Protein AF-A0A9P6XKR4-F1 (afdb_monomer_lite)

Radius of gyration: 21.53 Å; chains: 1; bounding box: 60×50×52 Å

Foldseek 3Di:
DQQPAQEEEEWAADLQQRDTDPDLVVSQVCCCPVVQKDFDQADPEDDDDDDSHYDYDHDPPPPRYQYWYADSRYRDIGNDSVVNVVCCCPPGQIWHQDDPPPDDDDDDDDDDDDDRDIDGDDPDDDDDDPPPCPPVNVVVVVVVVVVVVVVVVPPPDD

InterPro domains:
  IPR013087 Zinc finger C2H2-type [PF00096] (13-35)
  IPR013087 Zinc finger C2H2-type [PS00028] (14-35)
  IPR013087 Zinc finger C2H2-type [PS50157] (12-40)
  IPR013087 Zinc finger C2H2-type [SM00355] (12-35)
  IPR013087 Zinc finger C2H2-type [SM00355] (69-92)

Secondary structure (DSSP, 8-state):
----PEEEEEEEE-TTT--EESSHHHHHHHHHHHH-EE-SS----------SSEEE-S-TTSTT-EEEEEPSSSS-EES-HHHHHHHHHHHH--EEEPP------------------EEE--S-----------HHHHHHHHHHHHHHHHHTTSSS--

pLDDT: mean 75.06, std 19.29, range [36.69, 96.12]

Organism: Rhizopus oryzae (NCBI:txid64495)

Structure (mmCIF, N/CA/C/O backbone):
data_AF-A0A9P6XKR4-F1
#
_entry.id   AF-A0A9P6XKR4-F1
#
loop_
_atom_site.group_PDB
_atom_site.id
_atom_site.type_symbol
_atom_site.label_atom_id
_atom_site.label_alt_id
_atom_site.label_comp_id
_atom_site.label_asym_id
_atom_site.label_entity_id
_atom_site.label_seq_id
_atom_site.pdbx_PDB_ins_code
_atom_site.Cartn_x
_atom_site.Cartn_y
_atom_site.Cartn_z
_atom_site.occupancy
_atom_site.B_iso_or_equiv
_atom_site.auth_seq_id
_atom_site.auth_comp_id
_atom_site.auth_asym_id
_atom_site.auth_atom_id
_atom_site.pdbx_PDB_model_num
ATOM 1 N N . MET A 1 1 ? 26.503 6.558 -16.789 1.00 45.06 1 MET A N 1
ATOM 2 C CA . MET A 1 1 ? 26.215 5.598 -15.703 1.00 45.06 1 MET A CA 1
ATOM 3 C C . MET A 1 1 ? 24.774 5.154 -15.849 1.00 45.06 1 MET A C 1
ATOM 5 O O . MET A 1 1 ? 23.885 5.977 -15.669 1.00 45.06 1 MET A O 1
ATOM 9 N N . LEU A 1 2 ? 24.541 3.915 -16.280 1.00 54.34 2 LEU A N 1
ATOM 10 C CA . LEU A 1 2 ? 23.192 3.352 -16.327 1.00 54.34 2 LEU A CA 1
ATOM 11 C C . LEU A 1 2 ? 22.759 3.158 -14.874 1.00 54.34 2 LEU A C 1
ATOM 13 O O . LEU A 1 2 ? 23.364 2.377 -14.146 1.00 54.34 2 LEU A O 1
ATOM 17 N N . SER A 1 3 ? 21.797 3.955 -14.416 1.00 63.50 3 SER A N 1
ATOM 18 C CA . SER A 1 3 ? 21.197 3.720 -13.107 1.00 63.50 3 SER A CA 1
ATOM 19 C C . SER A 1 3 ? 20.442 2.397 -13.191 1.00 63.50 3 SER A C 1
ATOM 21 O O . SER A 1 3 ? 19.576 2.239 -14.048 1.00 63.50 3 SER A O 1
ATOM 23 N N . GLU A 1 4 ? 20.802 1.429 -12.348 1.00 83.12 4 GLU A N 1
ATOM 24 C CA . GLU A 1 4 ? 20.073 0.165 -12.220 1.00 83.12 4 GLU A CA 1
ATOM 25 C C . GLU A 1 4 ? 18.703 0.450 -11.595 1.00 83.12 4 GLU A C 1
ATOM 27 O O . GLU A 1 4 ? 18.493 0.360 -10.380 1.00 83.12 4 GLU A O 1
ATOM 32 N N . GLN A 1 5 ? 17.767 0.895 -12.430 1.00 90.56 5 GLN A N 1
ATOM 33 C CA . GLN A 1 5 ? 16.388 1.106 -12.031 1.00 90.56 5 GLN A CA 1
ATOM 34 C C . GLN A 1 5 ? 15.783 -0.234 -11.613 1.00 90.56 5 GLN A C 1
ATOM 36 O O . GLN A 1 5 ? 15.882 -1.236 -12.320 1.00 90.56 5 GLN A O 1
ATOM 41 N N . LYS A 1 6 ? 15.118 -0.249 -10.459 1.00 93.50 6 LYS A N 1
ATOM 42 C CA . LYS A 1 6 ? 14.439 -1.442 -9.955 1.00 93.50 6 LYS A CA 1
ATOM 43 C C . LYS A 1 6 ? 13.030 -1.497 -10.526 1.00 93.50 6 LYS A C 1
ATOM 45 O O . LYS A 1 6 ? 12.253 -0.560 -10.339 1.00 93.50 6 LYS A O 1
ATOM 50 N N . ILE A 1 7 ? 12.686 -2.601 -11.176 1.00 94.94 7 ILE A N 1
ATOM 51 C CA . ILE A 1 7 ? 11.322 -2.850 -11.639 1.00 94.94 7 ILE A CA 1
ATOM 52 C C . ILE A 1 7 ? 10.492 -3.327 -10.451 1.00 94.94 7 ILE A C 1
ATOM 54 O O . ILE A 1 7 ? 10.852 -4.291 -9.768 1.00 94.94 7 ILE A O 1
ATOM 58 N N . ILE A 1 8 ? 9.397 -2.627 -10.168 1.00 95.75 8 ILE A N 1
ATOM 59 C CA . ILE A 1 8 ? 8.558 -2.896 -9.008 1.00 95.75 8 ILE A CA 1
ATOM 60 C C . ILE A 1 8 ? 7.077 -2.915 -9.359 1.00 95.75 8 ILE A C 1
ATOM 62 O O . ILE A 1 8 ? 6.595 -2.129 -10.172 1.00 95.75 8 ILE A O 1
ATOM 66 N N . ARG A 1 9 ? 6.347 -3.781 -8.660 1.00 94.88 9 ARG A N 1
ATOM 67 C CA . ARG A 1 9 ? 4.886 -3.810 -8.642 1.00 94.88 9 ARG A CA 1
ATOM 68 C C . ARG A 1 9 ? 4.399 -3.380 -7.273 1.00 94.88 9 ARG A C 1
ATOM 70 O O . ARG A 1 9 ? 4.923 -3.818 -6.249 1.00 94.88 9 ARG A O 1
ATOM 77 N N . LEU A 1 10 ? 3.391 -2.521 -7.255 1.00 94.12 10 LEU A N 1
ATOM 78 C CA . LEU A 1 10 ? 2.799 -2.033 -6.019 1.00 94.12 10 LEU A CA 1
ATOM 79 C C . LEU A 1 10 ? 1.601 -2.890 -5.629 1.00 94.12 10 LEU A C 1
ATOM 81 O O . LEU A 1 10 ? 0.665 -3.049 -6.406 1.00 94.12 10 LEU A O 1
ATOM 85 N N . CYS A 1 11 ? 1.616 -3.377 -4.396 1.00 94.06 11 CYS A N 1
ATOM 86 C CA . CYS A 1 11 ? 0.484 -4.028 -3.761 1.00 94.06 11 CYS A CA 1
ATOM 87 C C . CYS A 1 11 ? -0.134 -3.098 -2.715 1.00 94.06 11 CYS A C 1
ATOM 89 O O . CYS A 1 11 ? 0.569 -2.474 -1.911 1.00 94.06 11 CYS A O 1
ATOM 91 N N . ASN A 1 12 ? -1.466 -3.032 -2.705 1.00 94.19 12 ASN A N 1
ATOM 92 C CA . ASN A 1 12 ? -2.222 -2.286 -1.703 1.00 94.19 12 ASN A CA 1
ATOM 93 C C . ASN A 1 12 ? -2.598 -3.250 -0.574 1.00 94.19 12 ASN A C 1
ATOM 95 O O . ASN A 1 12 ? -3.682 -3.829 -0.573 1.00 94.19 12 ASN A O 1
ATOM 99 N N . THR A 1 13 ? -1.681 -3.438 0.369 1.00 94.69 13 THR A N 1
ATOM 100 C CA . THR A 1 13 ? -1.843 -4.363 1.498 1.00 94.69 13 THR A CA 1
ATOM 101 C C . THR A 1 13 ? -2.181 -3.600 2.776 1.00 94.69 13 THR A C 1
ATOM 103 O O . THR A 1 13 ? -1.571 -2.569 3.066 1.00 94.69 13 THR A O 1
ATOM 106 N N . CYS A 1 14 ? -3.140 -4.104 3.551 1.00 93.25 14 CYS A N 1
ATOM 107 C CA . CYS A 1 14 ? -3.385 -3.621 4.906 1.00 93.25 14 CYS A CA 1
ATOM 108 C C . CYS A 1 14 ? -2.276 -4.101 5.846 1.00 93.25 14 CYS A C 1
ATOM 110 O O . CYS A 1 14 ? -1.999 -5.292 5.889 1.00 93.25 14 CYS A O 1
ATOM 112 N N . HIS A 1 15 ? -1.649 -3.210 6.614 1.00 91.31 15 HIS A N 1
ATOM 113 C CA . HIS A 1 15 ? -0.609 -3.623 7.565 1.00 91.31 15 HIS A CA 1
ATOM 114 C C . HIS A 1 15 ? -1.178 -4.259 8.841 1.00 91.31 15 HIS A C 1
ATOM 116 O O . HIS A 1 15 ? -0.459 -4.977 9.515 1.00 91.31 15 HIS A O 1
ATOM 122 N N . LEU A 1 16 ? -2.464 -4.046 9.141 1.00 89.94 16 LEU A N 1
ATOM 123 C CA . LEU A 1 16 ? -3.112 -4.573 10.347 1.00 89.94 16 LEU A CA 1
ATOM 124 C C . LEU A 1 16 ? -3.634 -6.003 10.150 1.00 89.94 16 LEU A C 1
ATOM 126 O O . LEU A 1 16 ? -3.481 -6.842 11.028 1.00 89.94 16 LEU A O 1
ATOM 130 N N . CYS A 1 17 ? -4.241 -6.291 8.993 1.00 92.06 17 CYS A N 1
ATOM 131 C CA . CYS A 1 17 ? -4.850 -7.601 8.712 1.00 92.06 17 CYS A CA 1
ATOM 132 C C . CYS A 1 17 ? -4.309 -8.300 7.457 1.00 92.06 17 CYS A C 1
ATOM 134 O O . CYS A 1 17 ? -4.817 -9.344 7.058 1.00 92.06 17 CYS A O 1
ATOM 136 N N . HIS A 1 18 ? -3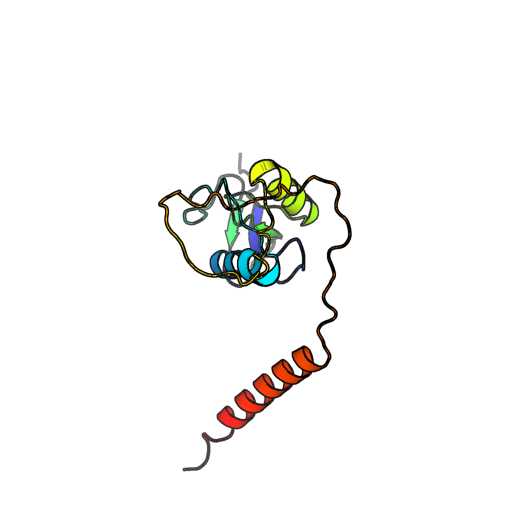.320 -7.708 6.784 1.00 92.81 18 HIS A N 1
ATOM 137 C CA . HIS A 1 18 ? -2.619 -8.272 5.622 1.00 92.81 18 HIS A CA 1
ATOM 138 C C . HIS A 1 18 ? -3.494 -8.535 4.378 1.00 92.81 18 HIS A C 1
ATOM 140 O O . HIS A 1 18 ? -2.982 -9.008 3.359 1.00 92.81 18 HIS A O 1
ATOM 146 N N . LYS A 1 19 ? -4.783 -8.153 4.389 1.00 92.88 19 LYS A N 1
ATOM 147 C CA . LYS A 1 19 ? -5.658 -8.238 3.208 1.00 92.88 19 LYS A CA 1
ATOM 148 C C . LYS A 1 19 ? -5.145 -7.327 2.084 1.00 92.88 19 LYS A C 1
ATOM 150 O O . LYS A 1 19 ? -4.709 -6.196 2.320 1.00 92.88 19 LYS A O 1
ATOM 155 N N . GLN A 1 20 ? -5.186 -7.838 0.852 1.00 93.50 20 GLN A N 1
ATOM 156 C CA . GLN A 1 20 ? -4.766 -7.126 -0.356 1.00 93.50 20 GLN A CA 1
ATOM 157 C C . GLN A 1 20 ? -5.970 -6.560 -1.106 1.00 93.50 20 GLN A C 1
ATOM 159 O O . GLN A 1 20 ? -7.026 -7.183 -1.166 1.00 93.50 20 GLN A O 1
ATOM 164 N N . TYR A 1 21 ? -5.786 -5.394 -1.717 1.00 93.75 21 TYR A N 1
ATOM 165 C CA . TYR A 1 21 ? -6.833 -4.687 -2.442 1.00 93.75 21 TYR A CA 1
ATOM 166 C C . TYR A 1 21 ? -6.369 -4.275 -3.837 1.00 93.75 21 TYR A C 1
ATOM 168 O O . TYR A 1 21 ? -5.208 -3.920 -4.059 1.00 93.75 21 TYR A O 1
ATOM 176 N N . SER A 1 22 ? -7.310 -4.250 -4.778 1.00 89.75 22 SER A N 1
ATOM 177 C CA . SER A 1 22 ? -7.058 -3.850 -6.167 1.00 89.75 22 SER A CA 1
ATOM 178 C C . SER A 1 22 ? -6.681 -2.375 -6.313 1.00 89.75 22 SER A C 1
ATOM 180 O O . SER A 1 22 ? -5.960 -2.013 -7.236 1.00 89.75 22 SER A O 1
ATOM 182 N N . SER A 1 23 ? -7.114 -1.514 -5.387 1.00 88.56 23 SER A N 1
ATOM 183 C CA . SER A 1 23 ? -6.828 -0.080 -5.430 1.00 88.56 23 SER A CA 1
ATOM 184 C C . SER A 1 23 ? -6.515 0.505 -4.051 1.00 88.56 23 SER A C 1
ATOM 186 O O . SER A 1 23 ? -6.976 0.010 -3.017 1.00 88.56 23 SER A O 1
ATOM 188 N N . LEU A 1 24 ? -5.779 1.621 -4.040 1.00 87.44 24 LEU A N 1
ATOM 189 C CA . LEU A 1 24 ? -5.546 2.415 -2.829 1.00 87.44 24 LEU A CA 1
ATOM 190 C C . LEU A 1 24 ? -6.851 2.959 -2.235 1.00 87.44 24 LEU A C 1
ATOM 192 O O . LEU A 1 24 ? -6.946 3.115 -1.019 1.00 87.44 24 LEU A O 1
ATOM 196 N N . TYR A 1 25 ? -7.853 3.237 -3.074 1.00 88.06 25 TYR A N 1
ATOM 197 C CA . TYR A 1 25 ? -9.171 3.681 -2.626 1.00 88.06 25 TYR A CA 1
ATOM 198 C C . TYR A 1 25 ? -9.886 2.584 -1.824 1.00 88.06 25 TYR A C 1
ATOM 200 O O . TYR A 1 25 ? -10.353 2.839 -0.715 1.00 88.06 25 TYR A O 1
ATOM 208 N N . SER A 1 26 ? -9.899 1.349 -2.331 1.00 92.06 26 SER A N 1
ATOM 209 C CA . SER A 1 26 ? -10.499 0.199 -1.643 1.00 92.06 26 SER A CA 1
ATOM 210 C C . SER A 1 26 ? -9.790 -0.106 -0.322 1.00 92.06 26 SER A C 1
ATOM 212 O O . SER A 1 26 ? -10.452 -0.290 0.696 1.00 92.06 26 SER A O 1
ATOM 214 N N . LEU A 1 27 ? -8.451 -0.081 -0.314 1.00 91.94 27 LEU A N 1
ATOM 215 C CA . LEU A 1 27 ? -7.664 -0.278 0.906 1.00 91.94 27 LEU A CA 1
ATOM 216 C C . LEU A 1 27 ? -7.950 0.810 1.950 1.00 91.94 27 LEU A C 1
ATOM 218 O O . LEU A 1 27 ? -8.064 0.542 3.140 1.00 91.94 27 LEU A O 1
ATOM 222 N N . ARG A 1 28 ? -8.081 2.058 1.509 1.00 88.81 28 ARG A N 1
ATOM 223 C CA . ARG A 1 28 ? -8.415 3.187 2.377 1.00 88.81 28 ARG A CA 1
ATOM 224 C C . ARG A 1 28 ? -9.792 3.039 3.009 1.00 88.81 28 ARG A C 1
ATOM 226 O O . ARG A 1 28 ? -9.915 3.247 4.210 1.00 88.81 28 ARG A O 1
ATOM 233 N N . ARG A 1 29 ? -10.801 2.682 2.212 1.00 90.62 29 ARG A N 1
ATOM 234 C CA . ARG A 1 29 ? -12.146 2.419 2.731 1.00 90.62 29 ARG A CA 1
ATOM 235 C C . ARG A 1 29 ? -12.109 1.285 3.751 1.00 90.62 29 ARG A C 1
ATOM 237 O O . ARG A 1 29 ? -12.766 1.379 4.772 1.00 90.62 29 ARG A O 1
ATOM 244 N N . HIS A 1 30 ? -11.294 0.262 3.504 1.00 93.44 30 HIS A N 1
ATOM 245 C CA . HIS A 1 30 ? -11.078 -0.821 4.455 1.00 93.44 30 HIS A CA 1
ATOM 246 C C . HIS A 1 30 ? -10.471 -0.349 5.787 1.00 93.44 30 HIS A C 1
ATOM 248 O O . HIS A 1 30 ? -10.975 -0.751 6.830 1.00 93.44 30 HIS A O 1
ATOM 254 N N . TYR A 1 31 ? -9.453 0.524 5.782 1.00 90.00 31 TYR A N 1
ATOM 255 C CA . TYR A 1 31 ? -8.933 1.103 7.033 1.00 90.00 31 TYR A CA 1
ATOM 256 C C . TYR A 1 31 ? -10.030 1.818 7.827 1.00 90.00 31 TYR A C 1
ATOM 258 O O . TYR A 1 31 ? -10.120 1.627 9.034 1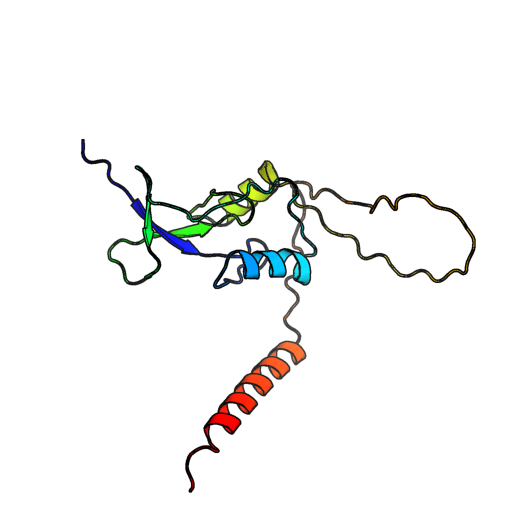.00 90.00 31 TYR A O 1
ATOM 266 N N . GLN A 1 32 ? -10.886 2.579 7.145 1.00 89.44 32 GLN A N 1
ATOM 267 C CA . GLN A 1 32 ? -11.989 3.291 7.787 1.00 89.44 32 GLN A CA 1
ATOM 268 C C . GLN A 1 32 ? -13.070 2.343 8.311 1.00 89.44 32 GLN A C 1
ATOM 270 O O . GLN A 1 32 ? -13.489 2.492 9.444 1.00 89.44 32 GLN A O 1
ATOM 275 N N . SER A 1 33 ? -13.522 1.371 7.514 1.00 90.62 33 SER A N 1
ATOM 276 C CA . SER A 1 33 ? -14.701 0.565 7.857 1.00 90.62 33 SER A CA 1
ATOM 277 C C . SER A 1 33 ? -14.409 -0.656 8.728 1.00 90.62 33 SER A C 1
ATOM 279 O O . SER A 1 33 ? -15.322 -1.185 9.343 1.00 90.62 33 SER A O 1
ATOM 281 N N . ILE A 1 34 ? -13.181 -1.185 8.687 1.00 92.44 34 ILE A N 1
ATOM 282 C CA . ILE A 1 34 ? -12.808 -2.414 9.409 1.00 92.44 34 ILE A CA 1
ATOM 283 C C . ILE A 1 34 ? -11.917 -2.109 10.607 1.00 92.44 34 ILE A C 1
ATOM 285 O O . ILE A 1 34 ? -11.980 -2.814 11.608 1.00 92.44 34 ILE A O 1
ATOM 289 N N . HIS A 1 35 ? -11.075 -1.082 10.497 1.00 88.12 35 HIS A N 1
ATOM 290 C CA . HIS A 1 35 ? -10.128 -0.724 11.547 1.00 88.12 35 HIS A CA 1
ATOM 291 C C . HIS A 1 35 ? -10.465 0.603 12.226 1.00 88.12 35 HIS A C 1
ATOM 293 O O . HIS A 1 35 ? -9.747 0.985 13.138 1.00 88.12 35 HIS A O 1
ATOM 299 N N . ASN A 1 36 ? -11.514 1.316 11.792 1.00 87.50 36 ASN A N 1
ATOM 300 C CA . ASN A 1 36 ? -11.859 2.646 12.300 1.00 87.50 36 ASN A CA 1
ATOM 301 C C . ASN A 1 36 ? -10.664 3.623 12.279 1.00 87.50 36 ASN A C 1
ATOM 303 O O . ASN A 1 36 ? -10.574 4.526 13.105 1.00 87.50 36 ASN A O 1
ATOM 307 N N . VAL A 1 37 ? -9.744 3.454 11.316 1.00 85.44 37 VAL A N 1
ATOM 308 C CA . VAL A 1 37 ? -8.523 4.260 11.180 1.00 85.44 37 VAL A CA 1
ATOM 309 C C . VAL A 1 37 ? -8.663 5.294 10.070 1.00 85.44 37 VAL A C 1
ATOM 311 O O . VAL A 1 37 ? -8.933 4.974 8.905 1.00 85.44 37 VAL A O 1
ATOM 314 N N . GLU A 1 38 ? -8.336 6.540 10.406 1.00 83.94 38 GLU A N 1
ATOM 315 C CA . GLU A 1 38 ? -8.158 7.628 9.447 1.00 83.94 38 GLU A CA 1
ATOM 316 C C . GLU A 1 38 ? -6.728 8.182 9.446 1.00 83.94 38 GLU A C 1
ATOM 318 O O . GLU A 1 38 ? -5.988 8.077 10.418 1.00 83.94 38 GLU A O 1
ATOM 323 N N . PHE A 1 39 ? -6.326 8.786 8.321 1.00 80.88 39 PHE A N 1
ATOM 324 C CA . PHE A 1 39 ? -4.984 9.354 8.137 1.00 80.88 39 PHE A CA 1
ATOM 325 C C . PHE A 1 39 ? -5.106 10.871 7.952 1.00 80.88 39 PHE A C 1
ATOM 327 O O . PHE A 1 39 ? -5.684 11.297 6.948 1.00 80.88 39 PHE A O 1
ATOM 334 N N . LYS A 1 40 ? -4.551 11.678 8.870 1.00 71.56 40 LYS A N 1
ATOM 335 C CA . LYS A 1 40 ? -4.663 13.155 8.834 1.00 71.56 40 LYS A CA 1
ATOM 336 C C . LYS A 1 40 ? -3.806 13.786 7.734 1.00 71.56 40 LYS A C 1
ATOM 338 O O . LYS A 1 40 ? -4.280 14.600 6.949 1.00 71.56 40 LYS A O 1
ATOM 343 N N . ASN A 1 41 ? -2.545 13.365 7.630 1.00 68.81 41 ASN A N 1
ATOM 344 C CA . ASN A 1 41 ? -1.541 14.009 6.774 1.00 68.81 41 ASN A CA 1
ATOM 345 C C . ASN A 1 41 ? -1.472 13.380 5.378 1.00 68.81 41 ASN A C 1
ATOM 347 O O . ASN A 1 41 ? -0.423 12.886 4.949 1.00 68.81 41 ASN A O 1
ATOM 351 N N . ARG A 1 42 ? -2.601 13.343 4.662 1.00 70.94 42 ARG A N 1
ATOM 352 C CA . ARG A 1 42 ? -2.609 12.822 3.290 1.00 70.94 42 ARG A CA 1
ATOM 353 C C . ARG A 1 42 ? -2.050 13.850 2.326 1.00 70.94 42 ARG A C 1
ATOM 355 O O . ARG A 1 42 ? -2.626 14.914 2.123 1.00 70.94 42 ARG A O 1
ATOM 362 N N . LYS A 1 43 ? -0.970 13.478 1.647 1.00 77.25 43 LYS A N 1
ATOM 363 C CA . LYS A 1 43 ? -0.560 14.179 0.431 1.00 77.25 43 LYS A CA 1
ATOM 364 C C . LYS A 1 43 ? -1.463 13.676 -0.690 1.00 77.25 43 LYS A C 1
ATOM 366 O O . LYS A 1 43 ? -1.712 12.474 -0.769 1.00 77.25 43 LYS A O 1
ATOM 371 N N . GLN A 1 44 ? -1.984 14.563 -1.538 1.00 67.81 44 GLN A N 1
ATOM 372 C CA . GLN A 1 44 ? -2.658 14.112 -2.755 1.00 67.81 44 GLN A CA 1
ATOM 373 C C . GLN A 1 44 ? -1.632 13.348 -3.594 1.00 67.81 44 GLN A C 1
ATOM 375 O O . GLN A 1 44 ? -0.692 13.926 -4.135 1.00 67.81 44 GLN A O 1
ATOM 380 N N . ILE A 1 45 ? -1.766 12.023 -3.627 1.00 71.00 45 ILE A N 1
ATOM 381 C CA . ILE A 1 45 ? -0.914 11.170 -4.445 1.00 71.00 45 ILE A CA 1
ATOM 382 C C . ILE A 1 45 ? -1.554 11.159 -5.827 1.00 71.00 45 ILE A C 1
ATOM 384 O O . ILE A 1 45 ? -2.608 10.552 -6.018 1.00 71.00 45 ILE A O 1
ATOM 388 N N . GLY A 1 46 ? -0.931 11.852 -6.777 1.00 71.88 46 GLY A N 1
ATOM 389 C CA . GLY A 1 46 ? -1.236 11.664 -8.191 1.00 71.88 46 GLY A CA 1
ATOM 390 C C . GLY A 1 46 ? -0.829 10.265 -8.669 1.00 71.88 46 GLY A C 1
ATOM 391 O O . GLY A 1 46 ? -0.360 9.423 -7.900 1.00 71.88 46 GLY A O 1
ATOM 392 N N . ARG A 1 47 ? -0.963 10.003 -9.969 1.00 77.19 47 ARG A N 1
ATOM 393 C CA . ARG A 1 47 ? -0.445 8.762 -10.559 1.00 77.19 47 ARG A CA 1
ATOM 394 C C . ARG A 1 47 ? 1.058 8.645 -10.272 1.00 77.19 47 ARG A C 1
ATOM 396 O O . ARG A 1 47 ? 1.812 9.579 -10.538 1.00 77.19 47 ARG A O 1
ATOM 403 N N . ARG A 1 48 ? 1.499 7.502 -9.736 1.00 84.19 48 ARG A N 1
ATOM 404 C CA . ARG A 1 48 ? 2.931 7.222 -9.554 1.00 84.19 48 ARG A CA 1
ATOM 405 C C . ARG A 1 48 ? 3.563 7.033 -10.934 1.00 84.19 48 ARG A C 1
ATOM 407 O O . ARG A 1 48 ? 3.097 6.203 -11.711 1.00 84.19 48 ARG A O 1
ATOM 414 N N . THR A 1 49 ? 4.579 7.831 -11.241 1.00 88.69 49 THR A N 1
ATOM 415 C CA . THR A 1 49 ? 5.330 7.788 -12.502 1.00 88.69 49 THR A CA 1
ATOM 416 C C . THR A 1 49 ? 6.709 7.179 -12.284 1.00 88.69 49 THR A C 1
ATOM 418 O O . THR A 1 49 ? 7.230 7.181 -11.167 1.00 88.69 49 THR A O 1
ATOM 421 N N . ASN A 1 50 ? 7.305 6.644 -13.352 1.00 91.94 50 ASN A N 1
ATOM 422 C CA . ASN A 1 50 ? 8.657 6.092 -13.305 1.00 91.94 50 ASN A CA 1
ATOM 423 C C . ASN A 1 50 ? 9.663 7.150 -12.844 1.00 91.94 50 ASN A C 1
ATOM 425 O O . ASN A 1 50 ? 9.570 8.326 -13.188 1.00 91.94 50 ASN A O 1
ATOM 429 N N . THR A 1 51 ? 10.634 6.709 -12.053 1.00 90.75 51 THR A N 1
ATOM 430 C CA . THR A 1 51 ? 11.680 7.555 -11.474 1.00 90.75 51 THR A CA 1
ATOM 431 C C . THR A 1 51 ? 13.052 7.000 -11.834 1.00 90.75 51 THR A C 1
ATOM 433 O O . THR A 1 51 ? 13.182 5.856 -12.266 1.00 90.75 51 THR A O 1
ATOM 436 N N . ASN A 1 52 ? 14.112 7.750 -11.537 1.00 90.88 52 ASN A N 1
ATOM 437 C CA . ASN A 1 52 ? 15.494 7.279 -11.706 1.00 90.88 52 ASN A CA 1
ATOM 438 C C . ASN A 1 52 ? 15.845 6.061 -10.827 1.00 90.88 52 ASN A C 1
ATOM 440 O O . ASN A 1 52 ? 16.910 5.478 -10.990 1.00 90.88 52 ASN A O 1
ATOM 444 N N . ARG A 1 53 ? 14.985 5.684 -9.869 1.00 91.75 53 ARG A N 1
ATOM 445 C CA . ARG A 1 53 ? 15.190 4.528 -8.979 1.00 91.75 53 ARG A CA 1
ATOM 446 C C . ARG A 1 53 ? 14.244 3.368 -9.264 1.00 91.75 53 ARG A C 1
ATOM 448 O O . ARG A 1 53 ? 14.608 2.226 -8.997 1.00 91.75 53 ARG A O 1
ATOM 45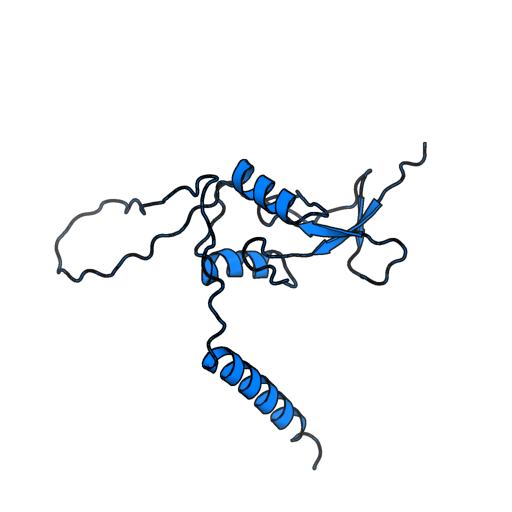5 N N . TYR A 1 54 ? 13.044 3.659 -9.760 1.00 93.94 54 TYR A N 1
ATOM 456 C CA . TYR A 1 54 ? 11.959 2.689 -9.853 1.00 93.94 54 TYR A CA 1
ATOM 457 C C . TYR A 1 54 ? 11.203 2.795 -11.171 1.00 93.94 54 TYR A C 1
ATOM 459 O O . TYR A 1 54 ? 10.785 3.890 -11.559 1.00 93.94 54 TYR A O 1
ATOM 467 N N . ILE A 1 55 ? 10.973 1.640 -11.789 1.00 93.94 55 ILE A N 1
ATOM 468 C CA . ILE A 1 55 ? 10.029 1.446 -12.890 1.00 93.94 55 ILE A CA 1
ATOM 469 C C . ILE A 1 55 ? 8.810 0.736 -12.309 1.00 93.94 55 ILE A C 1
ATOM 471 O O . ILE A 1 55 ? 8.949 -0.335 -11.721 1.00 93.94 55 ILE A O 1
ATOM 475 N N . TYR A 1 56 ? 7.630 1.332 -12.446 1.00 93.88 56 TYR A N 1
ATOM 476 C CA . TYR A 1 56 ? 6.384 0.768 -11.941 1.00 93.88 56 TYR A CA 1
ATOM 477 C C . TYR A 1 56 ? 5.701 -0.054 -13.031 1.00 93.88 56 TYR A C 1
ATOM 479 O O . TYR A 1 56 ? 5.440 0.456 -14.119 1.00 93.88 56 TYR A O 1
ATOM 487 N N . VAL A 1 57 ? 5.388 -1.309 -12.719 1.00 94.25 57 VAL A N 1
ATOM 488 C CA . VAL A 1 57 ? 4.652 -2.224 -13.600 1.00 94.25 57 VAL A CA 1
ATOM 489 C C . VAL A 1 57 ? 3.430 -2.790 -12.882 1.00 94.25 57 VAL A C 1
ATOM 491 O O . VAL A 1 57 ? 3.418 -2.930 -11.656 1.00 94.25 57 VAL A O 1
ATOM 494 N N . GLU A 1 58 ? 2.388 -3.104 -13.648 1.00 90.44 58 GLU A N 1
ATOM 495 C CA . GLU A 1 58 ? 1.154 -3.705 -13.124 1.00 90.44 58 GLU A CA 1
ATOM 496 C C . GLU A 1 58 ? 1.184 -5.237 -13.199 1.00 90.44 58 GLU A C 1
ATOM 498 O O . GLU A 1 58 ? 0.687 -5.905 -12.286 1.00 90.44 58 GLU A O 1
ATOM 503 N N . ASP A 1 59 ? 1.816 -5.780 -14.244 1.00 89.19 59 ASP A N 1
ATOM 504 C CA . ASP A 1 59 ? 1.909 -7.215 -14.509 1.00 89.19 59 ASP A CA 1
ATOM 505 C C . ASP A 1 59 ? 2.885 -7.906 -13.533 1.00 89.19 59 ASP A C 1
ATOM 507 O O . ASP A 1 59 ? 4.080 -7.585 -13.521 1.00 89.19 59 ASP A O 1
ATOM 511 N N . PRO A 1 60 ? 2.415 -8.854 -12.699 1.00 86.56 60 PRO A N 1
ATOM 512 C CA . PRO A 1 60 ? 3.283 -9.647 -11.828 1.00 86.56 60 PRO A CA 1
ATOM 513 C C . PRO A 1 60 ? 4.208 -10.609 -12.584 1.00 86.56 60 PRO A C 1
ATOM 515 O O . PRO A 1 60 ? 5.170 -11.090 -11.995 1.00 86.56 60 PRO A O 1
ATOM 518 N N . SER A 1 61 ? 3.928 -10.896 -13.854 1.00 90.56 61 SER A N 1
ATOM 519 C CA . SER A 1 61 ? 4.707 -11.814 -14.694 1.00 90.56 61 SER A CA 1
ATOM 520 C C . SER A 1 61 ? 5.943 -11.145 -15.298 1.00 90.56 61 SER A C 1
ATOM 522 O O . SER A 1 61 ? 6.754 -11.808 -15.944 1.00 90.56 61 SER A O 1
ATOM 524 N N . PHE A 1 62 ? 6.101 -9.832 -15.101 1.00 91.19 62 PHE A N 1
ATOM 525 C CA . PHE A 1 62 ? 7.212 -9.081 -15.663 1.00 91.19 62 PHE A CA 1
ATOM 526 C C . PHE A 1 62 ? 8.559 -9.590 -15.101 1.00 91.19 62 PHE A C 1
ATOM 528 O O . PHE A 1 62 ? 8.733 -9.636 -13.879 1.00 91.19 62 PHE A O 1
ATOM 535 N N . PRO A 1 63 ? 9.545 -9.939 -15.949 1.00 90.81 63 PRO A N 1
ATOM 536 C CA . PRO A 1 63 ? 10.818 -10.491 -15.489 1.00 90.81 63 PRO A CA 1
ATOM 537 C C . PRO A 1 63 ? 11.547 -9.574 -14.498 1.00 90.81 63 PRO A C 1
ATOM 539 O O . PRO A 1 63 ? 11.772 -8.394 -14.763 1.00 90.81 63 PRO A O 1
ATOM 542 N N . GLY A 1 64 ? 11.936 -10.124 -13.345 1.00 89.62 64 GLY A N 1
ATOM 543 C CA . GLY A 1 64 ? 12.676 -9.383 -12.318 1.00 89.62 64 GLY A CA 1
ATOM 544 C C . GLY A 1 64 ? 11.843 -8.367 -11.526 1.00 89.62 64 GLY A C 1
ATOM 545 O O . GLY A 1 64 ? 12.418 -7.540 -10.814 1.00 89.62 64 GLY A O 1
ATOM 546 N N . VAL A 1 65 ? 10.508 -8.413 -11.620 1.00 94.94 65 VAL A N 1
ATOM 547 C CA . VAL A 1 65 ? 9.634 -7.541 -10.830 1.00 94.94 65 VAL A CA 1
ATOM 548 C C . VAL A 1 65 ? 9.722 -7.857 -9.338 1.00 94.94 65 VAL A C 1
ATOM 550 O O . VAL A 1 65 ? 9.592 -8.997 -8.899 1.00 94.94 65 VAL A O 1
ATOM 553 N N . SER A 1 66 ? 9.901 -6.816 -8.529 1.00 94.44 66 SER A N 1
ATOM 554 C CA . SER A 1 66 ? 9.827 -6.920 -7.074 1.00 94.44 66 SER A CA 1
ATOM 555 C C . SER A 1 66 ? 8.523 -6.332 -6.548 1.00 94.44 66 SER A C 1
ATOM 557 O O . SER A 1 66 ? 8.178 -5.189 -6.840 1.00 94.44 66 SER A O 1
ATOM 559 N N . VAL A 1 67 ? 7.835 -7.070 -5.680 1.00 93.88 67 VAL A N 1
ATOM 560 C CA . VAL A 1 67 ? 6.611 -6.585 -5.032 1.00 93.88 67 VAL A CA 1
ATOM 561 C C . VAL A 1 67 ? 6.939 -5.650 -3.870 1.00 93.88 67 VAL A C 1
ATOM 563 O O . VAL A 1 67 ? 7.789 -5.948 -3.032 1.00 93.88 67 VAL A O 1
ATOM 566 N N . HIS A 1 68 ? 6.274 -4.500 -3.839 1.00 96.00 68 HIS A N 1
ATOM 567 C CA . HIS A 1 68 ? 6.379 -3.485 -2.798 1.00 96.00 68 HIS A CA 1
ATOM 568 C C . HIS A 1 68 ? 4.979 -3.162 -2.248 1.00 96.00 68 HIS A C 1
ATOM 570 O O . HIS A 1 68 ? 4.025 -3.023 -3.008 1.00 96.00 68 HIS A O 1
ATOM 576 N N . HIS A 1 69 ? 4.855 -2.967 -0.939 1.00 95.25 69 HIS A N 1
ATOM 577 C CA . HIS A 1 69 ? 3.646 -2.490 -0.274 1.00 95.25 69 HIS A CA 1
ATOM 578 C C . HIS A 1 69 ? 3.578 -0.964 -0.313 1.00 95.25 69 HIS A C 1
ATOM 580 O O . HIS A 1 69 ? 4.520 -0.272 0.083 1.00 95.25 69 HIS A O 1
ATOM 586 N N . ALA A 1 70 ? 2.462 -0.442 -0.813 1.00 93.25 70 ALA A N 1
ATOM 587 C CA . ALA A 1 70 ? 2.227 0.983 -0.989 1.00 93.25 70 ALA A CA 1
ATOM 588 C C . ALA A 1 70 ? 1.582 1.629 0.246 1.00 93.25 70 ALA A C 1
ATOM 590 O O . ALA A 1 70 ? 0.577 1.138 0.754 1.00 93.25 70 ALA A O 1
ATOM 591 N N . CYS A 1 71 ? 2.081 2.799 0.652 1.00 91.75 71 CYS A N 1
ATOM 592 C CA . CYS A 1 71 ? 1.352 3.671 1.568 1.00 91.75 71 CYS A CA 1
ATOM 593 C C . CYS A 1 71 ? 0.106 4.268 0.888 1.00 91.75 71 CYS A C 1
ATOM 595 O O . CYS A 1 71 ? 0.139 4.623 -0.293 1.00 91.75 71 CYS A O 1
ATOM 597 N N . THR A 1 72 ? -0.987 4.391 1.644 1.00 88.19 72 THR A N 1
ATOM 598 C CA . THR A 1 72 ? -2.269 4.986 1.217 1.00 88.19 72 THR A CA 1
ATOM 599 C C . THR A 1 72 ? -2.336 6.503 1.388 1.00 88.19 72 THR A C 1
ATOM 601 O O . THR A 1 72 ? -3.216 7.143 0.796 1.00 88.19 72 THR A O 1
ATOM 604 N N . GLY A 1 73 ? -1.437 7.067 2.202 1.00 85.50 73 GLY A N 1
ATOM 605 C CA . GLY A 1 73 ? -1.367 8.490 2.542 1.00 85.50 73 GLY A CA 1
ATOM 606 C C . GLY A 1 73 ? -0.264 9.274 1.825 1.00 85.50 73 GLY A C 1
ATOM 607 O O . GLY A 1 73 ? -0.358 10.500 1.742 1.00 85.50 73 GLY A O 1
ATOM 608 N N . CYS A 1 74 ? 0.753 8.602 1.270 1.00 90.06 74 CYS A N 1
ATOM 609 C CA . CYS A 1 74 ? 1.772 9.231 0.423 1.00 90.06 74 CYS A CA 1
ATOM 610 C C . CYS A 1 74 ? 2.386 8.279 -0.632 1.00 90.06 74 CYS A C 1
ATOM 612 O O . CYS A 1 74 ? 1.983 7.127 -0.798 1.00 90.06 74 CYS A O 1
ATOM 614 N N . SER A 1 75 ? 3.390 8.759 -1.374 1.00 90.38 75 SER A N 1
ATOM 615 C CA . SER A 1 75 ? 4.103 7.983 -2.403 1.00 90.38 75 SER A CA 1
ATOM 616 C C . SER A 1 75 ? 5.081 6.938 -1.848 1.00 90.38 75 SER A C 1
ATOM 618 O O . SER A 1 75 ? 5.719 6.241 -2.634 1.00 90.38 75 SER A O 1
ATOM 620 N N . TYR A 1 76 ? 5.217 6.823 -0.523 1.00 92.69 76 TYR A N 1
ATOM 621 C CA . TYR A 1 76 ? 6.097 5.840 0.104 1.00 92.69 76 TYR A CA 1
ATOM 622 C C . TYR A 1 76 ? 5.670 4.405 -0.227 1.00 92.69 76 TYR A C 1
ATOM 624 O O . TYR A 1 76 ? 4.480 4.080 -0.314 1.00 92.69 76 TYR A O 1
ATOM 632 N N . HIS A 1 77 ? 6.662 3.534 -0.393 1.00 94.75 77 HIS A N 1
ATOM 633 C CA . HIS A 1 77 ? 6.469 2.107 -0.592 1.00 94.75 77 HIS A CA 1
ATOM 634 C C . HIS A 1 77 ? 7.700 1.322 -0.124 1.00 94.75 77 HIS A C 1
ATOM 636 O O . HIS A 1 77 ? 8.825 1.827 -0.162 1.00 94.75 77 HIS A O 1
ATOM 642 N N . THR A 1 78 ? 7.525 0.058 0.244 1.00 96.12 78 THR A N 1
ATOM 643 C CA . THR A 1 78 ? 8.612 -0.785 0.772 1.00 96.12 78 THR A CA 1
ATOM 644 C C . THR A 1 78 ? 8.338 -2.266 0.529 1.00 96.12 78 THR A C 1
ATOM 646 O O . THR A 1 78 ? 7.190 -2.662 0.391 1.00 96.12 78 THR A O 1
ATOM 649 N N . ARG A 1 79 ? 9.377 -3.106 0.489 1.00 95.31 79 ARG A N 1
ATOM 650 C CA . ARG A 1 79 ? 9.226 -4.572 0.392 1.00 95.31 79 ARG A CA 1
ATOM 651 C C . ARG A 1 79 ? 8.740 -5.215 1.691 1.00 95.31 79 ARG A C 1
ATOM 653 O O . ARG A 1 79 ? 8.224 -6.319 1.655 1.00 95.31 79 ARG A O 1
ATOM 660 N N . ASN A 1 80 ? 8.941 -4.546 2.825 1.00 95.31 80 ASN A N 1
ATOM 661 C CA . ASN A 1 80 ? 8.639 -5.086 4.149 1.00 95.31 80 ASN A CA 1
ATOM 662 C C . ASN A 1 80 ? 7.429 -4.360 4.750 1.00 95.31 80 ASN A C 1
ATOM 664 O O . ASN A 1 80 ? 7.449 -3.136 4.886 1.00 95.31 80 ASN A O 1
ATOM 668 N N . LEU A 1 81 ? 6.402 -5.120 5.125 1.00 92.88 81 LEU A N 1
ATOM 669 C CA . LEU A 1 81 ? 5.171 -4.604 5.712 1.00 92.88 81 LEU A CA 1
ATOM 670 C C . LEU A 1 81 ? 5.390 -3.920 7.074 1.00 92.88 81 LEU A C 1
ATOM 672 O O . LEU A 1 81 ? 4.788 -2.882 7.324 1.00 92.88 81 LEU A O 1
ATOM 676 N N . GLU A 1 82 ? 6.328 -4.400 7.892 1.00 93.06 82 GLU A N 1
ATOM 677 C CA . GLU A 1 82 ? 6.704 -3.781 9.174 1.00 93.06 82 GLU A CA 1
ATOM 678 C C . GLU A 1 82 ? 7.281 -2.369 8.965 1.00 93.06 82 GLU A C 1
ATOM 680 O O . GLU A 1 82 ? 7.007 -1.428 9.711 1.00 93.06 82 GLU A O 1
ATOM 685 N N . ASN A 1 83 ? 8.054 -2.176 7.891 1.00 95.75 83 ASN A N 1
ATOM 686 C CA . ASN A 1 83 ? 8.554 -0.849 7.530 1.00 95.75 83 ASN A CA 1
ATOM 687 C C . ASN A 1 83 ? 7.420 0.072 7.058 1.00 95.75 83 ASN A C 1
ATOM 689 O O . ASN A 1 83 ? 7.506 1.286 7.247 1.00 95.75 83 ASN A O 1
ATOM 693 N N . LEU A 1 84 ? 6.368 -0.486 6.446 1.00 93.81 84 LEU A N 1
ATOM 694 C CA . LEU A 1 84 ? 5.193 0.283 6.050 1.00 93.81 84 LEU A CA 1
ATOM 695 C C . LEU A 1 84 ? 4.386 0.721 7.276 1.00 93.81 84 LEU A C 1
ATOM 697 O O . LEU A 1 84 ? 3.991 1.880 7.343 1.00 93.81 84 LEU A O 1
ATOM 701 N N . GLU A 1 85 ? 4.194 -0.166 8.249 1.00 91.94 85 GLU A N 1
ATOM 702 C CA . GLU A 1 85 ? 3.562 0.149 9.533 1.00 91.94 85 GLU A CA 1
ATOM 703 C C . GLU A 1 85 ? 4.315 1.267 10.264 1.00 91.94 85 GLU A C 1
ATOM 705 O O . GLU A 1 85 ? 3.735 2.312 10.562 1.00 91.94 85 GLU A O 1
ATOM 710 N N . LYS A 1 86 ? 5.634 1.114 10.456 1.00 92.69 86 LYS A N 1
ATOM 711 C CA . LYS A 1 86 ? 6.481 2.148 11.080 1.00 92.69 86 LYS A CA 1
ATOM 712 C C . LYS A 1 86 ? 6.373 3.489 10.358 1.00 92.69 86 LYS A C 1
ATOM 714 O O . LYS A 1 86 ? 6.295 4.533 11.000 1.00 92.69 86 LYS A O 1
ATOM 719 N N . HIS A 1 87 ? 6.361 3.468 9.024 1.00 92.94 87 HIS A N 1
ATOM 720 C CA . HIS A 1 87 ? 6.165 4.668 8.217 1.00 92.94 87 HIS A CA 1
ATOM 721 C C . HIS A 1 87 ? 4.794 5.312 8.467 1.00 92.94 87 HIS A C 1
ATOM 723 O O . HIS A 1 87 ? 4.722 6.521 8.666 1.00 92.94 87 HIS A O 1
ATOM 729 N N . ILE A 1 88 ? 3.717 4.524 8.467 1.00 90.00 88 ILE A N 1
ATOM 730 C CA . ILE A 1 88 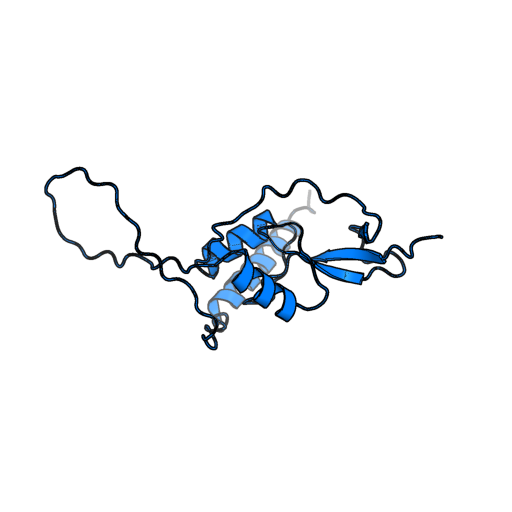? 2.352 5.018 8.673 1.00 90.00 88 ILE A CA 1
ATOM 731 C C . ILE A 1 88 ? 2.205 5.649 10.059 1.00 90.00 88 ILE A C 1
ATOM 733 O O . ILE A 1 88 ? 1.725 6.777 10.157 1.00 90.00 88 ILE A O 1
ATOM 737 N N . LEU A 1 89 ? 2.663 4.959 11.106 1.00 87.12 89 LEU A N 1
ATOM 738 C CA . LEU A 1 89 ? 2.608 5.453 12.483 1.00 87.12 89 LEU A CA 1
ATOM 739 C C . LEU A 1 89 ? 3.377 6.768 12.642 1.00 87.12 89 LEU A C 1
ATOM 741 O O . LEU A 1 89 ? 2.899 7.689 13.298 1.00 87.12 89 LEU A O 1
ATOM 745 N N . LYS A 1 90 ? 4.546 6.874 12.003 1.00 87.88 90 LYS A N 1
ATOM 746 C CA . LYS A 1 90 ? 5.411 8.051 12.106 1.00 87.88 90 LYS A CA 1
ATOM 747 C C . LYS A 1 90 ? 4.910 9.252 11.299 1.00 87.88 90 LYS A C 1
ATOM 749 O O . LYS A 1 90 ? 4.963 10.374 11.786 1.00 87.88 90 LYS A O 1
ATOM 754 N N . GLU A 1 91 ? 4.489 9.040 10.054 1.00 88.75 91 GLU A N 1
ATOM 755 C CA . GLU A 1 91 ? 4.264 10.130 9.091 1.00 88.75 91 GLU A CA 1
ATOM 756 C C . GLU A 1 91 ? 2.780 10.491 8.920 1.00 88.75 91 GLU A C 1
ATOM 758 O O . GLU A 1 91 ? 2.448 11.600 8.492 1.00 88.75 91 GLU A O 1
ATOM 763 N N . HIS A 1 92 ? 1.870 9.561 9.223 1.00 85.50 92 HIS A N 1
ATOM 764 C CA . HIS A 1 92 ? 0.437 9.730 8.970 1.00 85.50 92 HIS A CA 1
ATOM 765 C C . HIS A 1 92 ? -0.432 9.784 10.227 1.00 85.50 92 HIS A C 1
ATOM 767 O O . HIS A 1 92 ? -1.623 10.059 10.069 1.00 85.50 92 HIS A O 1
ATOM 773 N N . GLU A 1 93 ? 0.160 9.591 11.415 1.00 78.31 93 GLU A N 1
ATOM 774 C CA . GLU A 1 93 ? -0.482 9.682 12.737 1.00 78.31 93 GLU A CA 1
ATOM 775 C C . GLU A 1 93 ? -1.909 9.094 12.723 1.00 78.31 93 GLU A C 1
ATOM 777 O O . GLU A 1 93 ? -2.895 9.837 12.820 1.00 78.31 93 GLU A O 1
ATOM 782 N N . PRO A 1 94 ? -2.043 7.774 12.484 1.00 69.81 94 PRO A N 1
ATOM 783 C CA . PRO A 1 94 ? -3.347 7.138 12.439 1.00 69.81 94 PRO A CA 1
ATOM 784 C C . PRO A 1 94 ? -4.033 7.277 13.800 1.00 69.81 94 PRO A C 1
ATOM 786 O O . PRO A 1 94 ? -3.404 7.139 14.851 1.00 69.81 94 PRO A O 1
ATOM 789 N N . TYR A 1 95 ? -5.329 7.558 13.776 1.00 69.06 95 TYR A N 1
ATOM 790 C CA . TYR A 1 95 ? -6.156 7.620 14.973 1.00 69.06 95 TYR A CA 1
ATOM 791 C C . TYR A 1 95 ? -7.353 6.696 14.814 1.00 69.06 95 TYR A C 1
ATOM 793 O O . TYR A 1 95 ? -7.888 6.567 13.709 1.00 69.06 95 TYR A O 1
ATOM 801 N N . GLU A 1 96 ? -7.745 6.070 15.918 1.00 69.31 96 GLU A N 1
ATOM 802 C CA . GLU A 1 96 ? -8.994 5.324 16.010 1.00 69.31 96 GLU A CA 1
ATOM 803 C C . GLU A 1 96 ? -10.145 6.313 16.194 1.00 69.31 96 GLU A C 1
ATOM 805 O O . GLU A 1 96 ? -10.068 7.258 16.991 1.00 69.31 96 GLU A O 1
ATOM 810 N N . LEU A 1 97 ? -11.203 6.117 15.413 1.00 64.75 97 LEU A N 1
ATOM 811 C CA . LEU A 1 97 ? -12.503 6.708 15.681 1.00 64.75 97 LEU A CA 1
ATOM 812 C C . LEU A 1 97 ? -13.124 5.915 16.834 1.00 64.75 97 LEU A C 1
ATOM 814 O O . LEU A 1 97 ? -13.333 4.712 16.707 1.00 64.75 97 LEU A O 1
ATOM 818 N N . GLU A 1 98 ? -13.375 6.579 17.961 1.00 63.72 98 GLU A N 1
ATOM 819 C CA . GLU A 1 98 ? -14.234 6.009 18.998 1.00 63.72 98 GLU A CA 1
ATOM 820 C C . GLU A 1 98 ? -15.673 6.059 18.478 1.00 63.72 98 GLU A C 1
ATOM 822 O O . GLU A 1 98 ? -16.150 7.132 18.083 1.00 63.72 98 GLU A O 1
ATOM 827 N N . ASP A 1 99 ? -16.339 4.905 18.448 1.00 57.31 99 ASP A N 1
ATOM 828 C CA . ASP A 1 99 ? -17.777 4.844 18.221 1.00 57.31 99 ASP A CA 1
ATOM 829 C C . ASP A 1 99 ? -18.450 5.596 19.381 1.00 57.31 99 ASP A C 1
ATOM 831 O O . ASP A 1 99 ? -18.124 5.390 20.550 1.00 57.31 99 ASP A O 1
ATOM 835 N N . GLN A 1 100 ? -19.317 6.558 19.060 1.00 50.88 100 GLN A N 1
ATOM 836 C CA . GLN A 1 100 ? -20.158 7.185 20.071 1.00 50.88 100 GLN A CA 1
ATOM 837 C C . GLN A 1 100 ? -21.169 6.130 20.504 1.00 50.88 100 GLN A C 1
ATOM 839 O O . GLN A 1 100 ? -22.066 5.806 19.729 1.00 50.88 100 GLN A O 1
ATOM 844 N N . ASP A 1 101 ? -21.012 5.598 21.714 1.00 44.50 101 ASP A N 1
ATOM 845 C CA . ASP A 1 101 ? -22.110 4.923 22.393 1.00 44.50 101 ASP A CA 1
ATOM 846 C C . ASP A 1 101 ? -23.282 5.922 22.437 1.00 44.50 101 ASP A C 1
ATOM 848 O O . ASP A 1 101 ? -23.160 7.026 22.979 1.00 44.50 101 ASP A O 1
ATOM 852 N N . GLU A 1 102 ? -24.374 5.589 21.741 1.00 50.06 102 GLU A N 1
ATOM 853 C CA . GLU A 1 102 ? -25.620 6.353 21.757 1.00 50.06 102 GLU A CA 1
ATOM 854 C C . GLU A 1 102 ? -26.259 6.221 23.142 1.00 50.06 102 GLU A C 1
ATOM 856 O O . GLU A 1 102 ? -27.137 5.390 23.368 1.00 50.06 102 GLU A O 1
ATOM 861 N N . ASP A 1 103 ? -25.817 7.054 24.080 1.00 41.22 103 ASP A N 1
ATOM 862 C CA . ASP A 1 103 ? -26.566 7.292 25.304 1.00 41.22 103 ASP A CA 1
ATOM 863 C C . ASP A 1 103 ? -27.693 8.293 25.001 1.00 41.22 103 ASP A C 1
ATOM 865 O O . ASP A 1 103 ? -27.492 9.503 24.863 1.00 41.22 103 ASP A O 1
ATOM 869 N N . ASP A 1 104 ? -28.890 7.727 24.863 1.00 57.19 104 ASP A N 1
ATOM 870 C CA . ASP A 1 104 ? -30.211 8.347 24.956 1.00 57.19 104 ASP A CA 1
ATOM 871 C C . ASP A 1 104 ? -30.288 9.410 26.074 1.00 57.19 104 ASP A C 1
ATOM 873 O O . ASP A 1 104 ? -30.253 9.074 27.257 1.00 57.19 104 ASP A O 1
ATOM 877 N N . TYR A 1 105 ? -30.421 10.696 25.717 1.00 45.41 105 TYR A N 1
ATOM 878 C CA . TYR A 1 105 ? -31.182 11.659 26.524 1.00 45.41 105 TYR A CA 1
ATOM 879 C C . TYR A 1 105 ? -31.613 12.895 25.713 1.00 45.41 105 TYR A C 1
ATOM 881 O O . TYR A 1 105 ? -30.847 13.508 24.970 1.00 45.41 105 TYR A O 1
ATOM 889 N N . SER A 1 106 ? -32.882 13.242 25.895 1.00 51.81 106 SER A N 1
ATOM 890 C CA . SER A 1 106 ? -33.722 14.223 25.198 1.00 51.81 106 SER A CA 1
ATOM 891 C C . SER A 1 106 ? -33.245 15.690 25.148 1.00 51.81 106 SER A C 1
ATOM 893 O O . SER A 1 106 ? -32.519 16.157 26.022 1.00 51.81 106 SER A O 1
ATOM 895 N N . GLU A 1 107 ? -33.770 16.399 24.134 1.00 52.84 107 GLU A N 1
ATOM 896 C CA . GLU A 1 107 ? -33.695 17.834 23.780 1.00 52.84 107 GLU A CA 1
ATOM 897 C C . GLU A 1 107 ? -33.358 18.840 24.904 1.00 52.84 107 GLU A C 1
ATOM 899 O O . GLU A 1 107 ? -34.082 18.928 25.888 1.00 52.84 107 GLU A O 1
ATOM 904 N N . ASP A 1 108 ? -32.363 19.718 24.686 1.00 44.50 108 ASP A N 1
ATOM 905 C CA . ASP A 1 108 ? -32.601 21.162 24.482 1.00 44.50 108 ASP A CA 1
ATOM 906 C C . ASP A 1 108 ? -31.316 21.939 24.091 1.00 44.50 108 ASP A C 1
ATOM 908 O O . ASP A 1 108 ? -30.215 21.699 24.580 1.00 44.50 108 ASP A O 1
ATOM 912 N N . LYS A 1 109 ? -31.495 22.902 23.181 1.00 46.47 109 LYS A N 1
ATOM 913 C CA . LYS A 1 109 ? -30.608 23.993 22.704 1.00 46.47 109 LYS A CA 1
ATOM 914 C C . LYS A 1 109 ? -29.128 24.054 23.161 1.00 46.47 109 LYS A C 1
ATOM 916 O O . LYS A 1 109 ? -28.837 24.481 24.274 1.00 46.47 109 LYS A O 1
ATOM 921 N N . LYS A 1 110 ? -28.206 24.051 22.182 1.00 38.19 110 LYS A N 1
ATOM 922 C CA . LYS A 1 110 ? -27.449 25.241 21.689 1.00 38.19 110 LYS A CA 1
ATOM 923 C C . LYS A 1 110 ? -26.363 24.834 20.684 1.00 38.19 110 LYS A C 1
ATOM 925 O O . LYS A 1 110 ? -25.768 23.771 20.761 1.00 38.19 110 LYS A O 1
ATOM 930 N N . LYS A 1 111 ? -26.130 25.728 19.721 1.00 47.19 111 LYS A N 1
ATOM 931 C CA . LYS A 1 111 ? -25.095 25.655 18.685 1.00 47.19 111 LYS A CA 1
ATOM 932 C C . LYS A 1 111 ? -23.708 25.567 19.328 1.00 47.19 111 LYS A C 1
ATOM 934 O O . LYS A 1 111 ? -23.252 26.566 19.870 1.00 47.19 111 LYS A O 1
ATOM 939 N N . GLU A 1 112 ? -23.017 24.444 19.183 1.00 39.66 112 GLU A N 1
ATOM 940 C CA . GLU A 1 112 ? -21.567 24.401 19.361 1.00 39.66 112 GLU A CA 1
ATOM 941 C C . GLU A 1 112 ? -20.979 23.277 18.506 1.00 39.66 112 GLU A C 1
ATOM 943 O O . GLU A 1 112 ? -21.478 22.154 18.479 1.00 39.66 112 GLU A O 1
ATOM 948 N N . SER A 1 113 ? -19.966 23.614 17.711 1.00 39.38 113 SER A N 1
ATOM 949 C CA . SER A 1 113 ? -19.307 22.716 16.766 1.00 39.38 113 SER A CA 1
ATOM 950 C C . SER A 1 113 ? -18.726 21.503 17.498 1.00 39.38 113 SER A C 1
ATOM 952 O O . SER A 1 113 ? -17.716 21.625 18.195 1.00 39.38 113 SER A O 1
ATOM 954 N N . GLY A 1 114 ? -19.366 20.343 17.331 1.00 36.69 114 GLY A N 1
ATOM 955 C CA . GLY A 1 114 ? -18.999 19.083 17.970 1.00 36.69 114 GLY A CA 1
ATOM 956 C C . GLY A 1 114 ? -17.551 18.691 17.686 1.00 36.69 114 GLY A C 1
ATOM 957 O O . GLY A 1 114 ? -17.200 18.232 16.598 1.00 36.69 114 GLY A O 1
ATOM 958 N N . ARG A 1 115 ? -16.694 18.867 18.691 1.00 43.56 115 ARG A N 1
ATOM 959 C CA . ARG A 1 115 ? -15.305 18.416 18.691 1.00 43.56 115 ARG A CA 1
ATOM 960 C C . ARG A 1 115 ? -15.307 16.907 18.934 1.00 43.56 115 ARG A C 1
ATOM 962 O O . ARG A 1 115 ? -15.351 16.471 20.080 1.00 43.56 115 ARG A O 1
ATOM 969 N N . ARG A 1 116 ? -15.303 16.113 17.855 1.00 51.16 116 ARG A N 1
ATOM 970 C CA . ARG A 1 116 ? -15.132 14.650 17.926 1.00 51.16 116 ARG A CA 1
ATOM 971 C C . ARG A 1 116 ? -13.901 14.334 18.786 1.00 51.16 116 ARG A C 1
ATOM 973 O O . ARG A 1 116 ? -12.829 14.894 18.540 1.00 51.16 116 ARG A O 1
ATOM 980 N N . LYS A 1 117 ? -14.061 13.494 19.813 1.00 45.12 117 LYS A N 1
ATOM 981 C CA . LYS A 1 117 ? -12.940 12.993 20.620 1.00 45.12 117 LYS A CA 1
ATOM 982 C C . LYS A 1 117 ? -12.124 12.033 19.7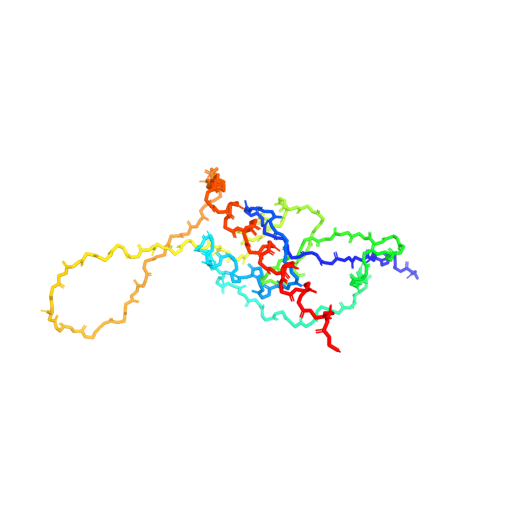50 1.00 45.12 117 LYS A C 1
ATOM 984 O O . LYS A 1 117 ? -12.684 11.241 19.004 1.00 45.12 117 LYS A O 1
ATOM 989 N N . VAL A 1 118 ? -10.804 12.190 19.773 1.00 45.69 118 VAL A N 1
ATOM 990 C CA . VAL A 1 118 ? -9.856 11.452 18.929 1.00 45.69 118 VAL A CA 1
ATOM 991 C C . VAL A 1 118 ? -8.744 10.938 19.831 1.00 45.69 118 VAL A C 1
ATOM 993 O O . VAL A 1 118 ? -8.149 11.738 20.559 1.00 45.69 118 VAL A O 1
ATOM 996 N N . ARG A 1 119 ? -8.429 9.640 19.768 1.00 53.53 119 ARG A N 1
ATOM 997 C CA . ARG A 1 119 ? -7.275 9.059 20.470 1.00 53.53 119 ARG A CA 1
ATOM 998 C C . ARG A 1 119 ? -6.169 8.732 19.479 1.00 53.53 119 ARG A C 1
ATOM 1000 O O . ARG A 1 119 ? -6.378 8.068 18.470 1.00 53.53 119 ARG A O 1
ATOM 1007 N N . ILE A 1 120 ? -4.985 9.264 19.765 1.00 55.72 120 ILE A N 1
ATOM 1008 C CA . ILE A 1 120 ? -3.782 9.053 18.961 1.00 55.72 120 ILE A CA 1
ATOM 1009 C C . ILE A 1 120 ? -3.240 7.665 19.295 1.00 55.72 120 ILE A C 1
ATOM 1011 O O . ILE A 1 120 ? -2.973 7.372 20.464 1.00 55.72 120 ILE A O 1
ATOM 1015 N N . LEU A 1 121 ? -3.058 6.822 18.278 1.00 57.09 121 LEU A N 1
ATOM 1016 C CA . LEU A 1 121 ? -2.432 5.518 18.455 1.00 57.09 121 LEU A CA 1
ATOM 1017 C C . LEU A 1 121 ? -0.947 5.709 18.794 1.00 57.09 121 LEU A C 1
ATOM 1019 O O . LEU A 1 121 ? -0.164 6.196 17.979 1.00 57.09 121 LEU A O 1
ATOM 1023 N N . SER A 1 122 ? -0.551 5.346 20.017 1.00 44.78 122 SER A N 1
ATOM 1024 C CA . SER A 1 122 ? 0.859 5.337 20.426 1.00 44.78 122 SER A CA 1
ATOM 1025 C C . SER A 1 122 ? 1.552 4.042 19.983 1.00 44.78 122 SER A C 1
ATOM 1027 O O . SER A 1 122 ? 0.907 3.009 19.825 1.00 44.78 122 SER A O 1
ATOM 1029 N N . ALA A 1 123 ? 2.883 4.070 19.843 1.00 47.56 123 ALA A N 1
ATOM 1030 C CA . ALA A 1 123 ? 3.728 2.963 19.365 1.00 47.56 123 ALA A CA 1
ATOM 1031 C C . ALA A 1 123 ? 3.753 1.693 20.256 1.00 47.56 123 ALA A C 1
ATOM 1033 O O . ALA A 1 123 ? 4.616 0.830 20.095 1.00 47.56 123 ALA A O 1
ATOM 1034 N N . ARG A 1 124 ? 2.834 1.572 21.218 1.00 47.66 124 ARG A N 1
ATOM 1035 C CA . ARG A 1 124 ? 2.640 0.401 22.072 1.00 47.66 124 ARG A CA 1
ATOM 1036 C C . ARG A 1 124 ? 1.152 0.077 22.161 1.00 47.66 124 ARG A C 1
ATOM 1038 O O . ARG A 1 124 ? 0.504 0.487 23.110 1.00 47.66 124 ARG A O 1
ATOM 1045 N N . HIS A 1 125 ? 0.643 -0.680 21.198 1.00 42.78 125 HIS A N 1
ATOM 1046 C CA . HIS A 1 125 ? -0.455 -1.638 21.369 1.00 42.78 125 HIS A CA 1
ATOM 1047 C C . HIS A 1 125 ? -0.292 -2.676 20.249 1.00 42.78 125 HIS A C 1
ATOM 1049 O O . HIS A 1 125 ? -0.230 -2.321 19.080 1.00 42.78 125 HIS A O 1
ATOM 1055 N N . SER A 1 126 ? 0.106 -3.913 20.556 1.00 40.41 126 SER A N 1
ATOM 1056 C CA . SER A 1 126 ? -0.673 -4.963 21.238 1.00 40.41 126 SER A CA 1
ATOM 1057 C C . SER A 1 126 ? -1.810 -5.454 20.356 1.00 40.41 126 SER A C 1
ATOM 1059 O O . SER A 1 126 ? -2.808 -4.764 20.225 1.00 40.41 126 SER A O 1
ATOM 1061 N N . ARG A 1 127 ? -1.621 -6.661 19.797 1.00 47.50 127 ARG A N 1
ATOM 1062 C CA . ARG A 1 127 ? -2.639 -7.627 19.342 1.00 47.50 127 ARG A CA 1
ATOM 1063 C C . ARG A 1 127 ? -4.066 -7.063 19.344 1.00 47.50 127 ARG A C 1
ATOM 1065 O O . ARG A 1 127 ? -4.833 -7.334 20.264 1.00 47.50 127 ARG A O 1
ATOM 1072 N N . ILE A 1 128 ? -4.426 -6.308 18.314 1.00 44.81 128 ILE A N 1
ATOM 1073 C CA . ILE A 1 128 ? -5.829 -5.989 18.073 1.00 44.81 128 ILE A CA 1
ATOM 1074 C C . ILE A 1 128 ? -6.377 -7.161 17.273 1.00 44.81 128 ILE A C 1
ATOM 1076 O O . ILE A 1 128 ? -6.005 -7.359 16.119 1.00 44.81 128 ILE A O 1
ATOM 1080 N N . SER A 1 129 ? -7.148 -7.981 17.990 1.00 40.09 129 SER A N 1
ATOM 1081 C CA . SER A 1 129 ? -8.062 -9.024 17.530 1.00 40.09 129 SER A CA 1
ATOM 1082 C C . SER A 1 129 ? -8.056 -9.232 16.014 1.00 40.09 129 SER A C 1
ATOM 1084 O O . SER A 1 129 ? -8.724 -8.517 15.262 1.00 40.09 129 SER A O 1
ATOM 1086 N N . ALA A 1 130 ? -7.343 -10.269 15.564 1.00 39.06 130 ALA A N 1
ATOM 1087 C CA . ALA A 1 130 ? -7.876 -11.031 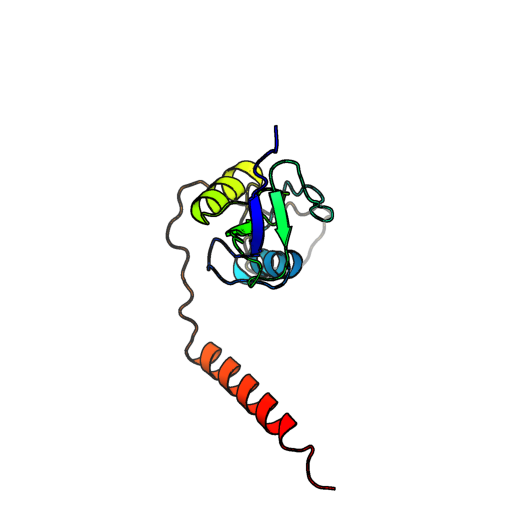14.453 1.00 39.06 130 ALA A CA 1
ATOM 1088 C C . ALA A 1 130 ? -9.270 -11.458 14.919 1.00 39.06 130 ALA A C 1
ATOM 1090 O O . ALA A 1 130 ? -9.374 -12.345 15.763 1.00 39.06 130 ALA A O 1
ATOM 1091 N N . ARG A 1 131 ? -10.322 -10.764 14.455 1.00 45.09 131 ARG A N 1
ATOM 1092 C CA . ARG A 1 131 ? -11.672 -11.324 14.489 1.00 45.09 131 ARG A CA 1
ATOM 1093 C C . ARG A 1 131 ? -11.500 -12.689 13.852 1.00 45.09 131 ARG A C 1
ATOM 1095 O O . ARG A 1 131 ? -11.180 -12.761 12.665 1.00 45.09 131 ARG A O 1
ATOM 1102 N N . GLU A 1 132 ? -11.591 -13.736 14.666 1.00 47.22 132 GLU A N 1
ATOM 1103 C CA . GLU A 1 132 ? -11.906 -15.063 14.170 1.00 47.22 132 GLU A CA 1
ATOM 1104 C C . GLU A 1 132 ? -13.076 -14.822 13.220 1.00 47.22 132 GLU A C 1
ATOM 1106 O O . GLU A 1 132 ? -14.098 -14.271 13.638 1.00 47.22 132 GLU A O 1
ATOM 1111 N N . GLU A 1 133 ? -12.861 -15.030 11.917 1.00 51.84 133 GLU A N 1
ATOM 1112 C CA . GLU A 1 133 ? -13.951 -14.933 10.952 1.00 51.84 133 GLU A CA 1
ATOM 1113 C C . GLU A 1 133 ? -15.009 -15.899 11.489 1.00 51.84 133 GLU A C 1
ATOM 1115 O O . GLU A 1 133 ? -14.742 -17.099 11.599 1.00 51.84 133 GLU A O 1
ATOM 1120 N N . SER A 1 134 ? -16.145 -15.358 11.958 1.00 67.94 134 SER A N 1
ATOM 1121 C CA . SER A 1 134 ? -17.203 -16.179 12.544 1.00 67.94 134 SER A CA 1
ATOM 1122 C C . SER A 1 134 ? -17.537 -17.256 11.520 1.00 67.94 134 SER A C 1
ATOM 1124 O O . SER A 1 134 ? -17.534 -16.987 10.314 1.00 67.94 134 SER A O 1
ATOM 1126 N N . ALA A 1 135 ? -17.839 -18.473 11.969 1.00 67.12 135 ALA A N 1
ATOM 1127 C CA . ALA A 1 135 ? -18.296 -19.533 11.072 1.00 67.12 135 ALA A CA 1
ATOM 1128 C C . ALA A 1 135 ? -19.453 -19.049 10.168 1.00 67.12 135 ALA A C 1
ATOM 1130 O O . ALA A 1 135 ? -19.589 -19.501 9.032 1.00 67.12 135 ALA A O 1
ATOM 1131 N N . GLU A 1 136 ? -20.226 -18.065 10.639 1.00 67.75 136 GLU A N 1
ATOM 1132 C CA . GLU A 1 136 ? -21.272 -17.372 9.888 1.00 67.75 136 GLU A CA 1
ATOM 1133 C C . GLU A 1 136 ? -20.735 -16.509 8.737 1.00 67.75 136 GLU A C 1
ATOM 1135 O O . GLU A 1 136 ? -21.302 -16.544 7.648 1.00 67.75 136 GLU A O 1
ATOM 1140 N N . ASP A 1 137 ? -19.632 -15.776 8.915 1.00 66.31 137 ASP A N 1
ATOM 1141 C CA . ASP A 1 137 ? -19.033 -14.947 7.858 1.00 66.31 137 ASP A CA 1
ATOM 1142 C C . ASP A 1 137 ? -18.481 -15.817 6.720 1.00 66.31 137 ASP A C 1
ATOM 1144 O O . ASP A 1 137 ? -18.675 -15.510 5.538 1.00 66.31 137 ASP A O 1
ATOM 1148 N N . LEU A 1 138 ? -17.866 -16.954 7.067 1.00 79.12 138 LEU A N 1
ATOM 1149 C CA . LEU A 1 138 ? -17.374 -17.926 6.092 1.00 79.12 138 LEU A CA 1
ATOM 1150 C C . LEU A 1 138 ? -18.530 -18.635 5.366 1.00 79.12 138 LEU A C 1
ATOM 1152 O O . LEU A 1 138 ? -18.473 -18.824 4.148 1.00 79.12 138 LEU A O 1
ATOM 1156 N N . ALA A 1 139 ? -19.606 -18.977 6.083 1.00 76.06 139 ALA A N 1
ATOM 1157 C CA . ALA A 1 139 ? -20.810 -19.565 5.498 1.00 76.06 139 ALA A CA 1
ATOM 1158 C C . ALA A 1 139 ? -21.535 -18.587 4.558 1.00 76.06 139 ALA A C 1
ATOM 1160 O O . ALA A 1 139 ? -21.985 -18.982 3.480 1.00 76.06 139 ALA A O 1
ATOM 1161 N N . ASN A 1 140 ? -21.596 -17.304 4.920 1.00 72.19 140 ASN A N 1
ATOM 1162 C CA . ASN A 1 140 ? -22.212 -16.260 4.105 1.00 72.19 140 ASN A CA 1
ATOM 1163 C C . ASN A 1 140 ? -21.431 -16.008 2.808 1.00 72.19 140 ASN A C 1
ATOM 1165 O O . ASN A 1 140 ? -22.037 -15.835 1.747 1.00 72.19 140 ASN A O 1
ATOM 1169 N N . GLU A 1 141 ? -20.097 -16.038 2.851 1.00 81.56 141 GLU A N 1
ATOM 1170 C CA . GLU A 1 141 ? -19.283 -15.925 1.637 1.00 81.56 141 GLU A CA 1
ATOM 1171 C C . GLU A 1 141 ? -19.369 -17.192 0.770 1.00 81.56 141 GLU A C 1
ATOM 1173 O O . GLU A 1 141 ? -19.521 -17.094 -0.450 1.00 81.56 141 GLU A O 1
ATOM 1178 N N . ALA A 1 142 ? -19.383 -18.385 1.377 1.00 83.00 142 ALA A N 1
ATOM 1179 C CA . ALA A 1 142 ? -19.596 -19.637 0.652 1.00 83.00 142 ALA A CA 1
ATOM 1180 C C . ALA A 1 142 ? -20.963 -19.665 -0.058 1.00 83.00 142 ALA A C 1
ATOM 1182 O O . ALA A 1 142 ? -21.037 -20.009 -1.241 1.00 83.00 142 ALA A O 1
ATOM 1183 N N . MET A 1 143 ? -22.033 -19.225 0.614 1.00 84.88 143 MET A N 1
ATOM 1184 C CA . MET A 1 143 ? -23.365 -19.107 0.010 1.00 84.88 143 MET A CA 1
ATOM 1185 C C . MET A 1 143 ? -23.388 -18.112 -1.154 1.00 84.88 143 MET A C 1
ATOM 1187 O O . MET A 1 143 ? -23.948 -18.424 -2.205 1.00 84.88 143 MET A O 1
ATOM 1191 N N . ARG A 1 144 ? -22.724 -16.954 -1.038 1.00 80.69 144 ARG A N 1
ATOM 1192 C CA . ARG A 1 144 ? -22.604 -15.993 -2.154 1.00 80.69 144 ARG A CA 1
ATOM 1193 C C . ARG A 1 144 ? -21.906 -16.588 -3.374 1.00 80.69 144 ARG A C 1
ATOM 1195 O O . ARG A 1 144 ? -22.314 -16.314 -4.503 1.00 80.69 144 ARG A O 1
ATOM 1202 N N . ILE A 1 145 ? -20.858 -17.385 -3.166 1.00 80.12 145 ILE A N 1
ATOM 1203 C CA . ILE A 1 145 ? -20.132 -18.052 -4.254 1.00 80.12 145 ILE A CA 1
ATOM 1204 C C . ILE A 1 145 ? -21.021 -19.101 -4.935 1.00 80.12 145 ILE A C 1
ATOM 1206 O O . ILE A 1 145 ? -21.011 -19.197 -6.162 1.00 80.12 145 ILE A O 1
ATOM 1210 N N . ILE A 1 146 ? -21.807 -19.857 -4.163 1.00 79.06 146 ILE A N 1
ATOM 1211 C CA . ILE A 1 146 ? -22.736 -20.863 -4.698 1.00 79.06 146 ILE A CA 1
ATOM 1212 C C . ILE A 1 146 ? -23.843 -20.197 -5.522 1.00 79.06 146 ILE A C 1
ATOM 1214 O O . ILE A 1 146 ? -24.068 -20.612 -6.654 1.00 79.06 146 ILE A O 1
ATOM 1218 N N . ILE A 1 147 ? -24.464 -19.126 -5.018 1.00 74.94 147 ILE A N 1
ATOM 1219 C CA . ILE A 1 147 ? -25.517 -18.388 -5.740 1.00 74.94 147 ILE A CA 1
ATOM 1220 C C . ILE A 1 147 ? -24.988 -17.864 -7.082 1.00 74.94 147 ILE A C 1
ATOM 1222 O O . ILE A 1 147 ? -25.595 -18.110 -8.120 1.00 74.94 147 ILE A O 1
ATOM 1226 N N . LYS A 1 148 ? -23.795 -17.254 -7.098 1.00 72.25 148 LYS A N 1
ATOM 1227 C CA . LYS A 1 148 ? -23.166 -16.790 -8.347 1.00 72.25 148 LYS A CA 1
ATOM 1228 C C . LYS A 1 148 ? -22.899 -17.914 -9.348 1.00 72.25 148 LYS A C 1
ATOM 1230 O O . LYS A 1 148 ? -22.977 -17.677 -10.548 1.00 72.25 148 LYS A O 1
ATOM 1235 N N . LYS A 1 149 ? -22.554 -19.116 -8.875 1.00 71.06 149 LYS A N 1
ATOM 1236 C CA . LYS A 1 149 ? -22.351 -20.278 -9.751 1.00 71.06 149 LYS A CA 1
ATOM 1237 C C . LYS A 1 149 ? -23.669 -20.816 -10.309 1.00 71.06 149 LYS A C 1
ATOM 1239 O O . LYS A 1 149 ? -23.688 -21.250 -11.456 1.00 71.06 149 LYS A O 1
ATOM 1244 N N . LEU A 1 150 ? -24.753 -20.758 -9.537 1.00 67.06 150 LEU A N 1
ATOM 1245 C CA . LEU A 1 150 ? -26.078 -21.173 -9.999 1.00 67.06 150 LEU A CA 1
ATOM 1246 C C . LEU A 1 150 ? -26.639 -20.210 -11.056 1.00 67.06 150 LEU A C 1
ATOM 1248 O O . LEU A 1 150 ? -27.154 -20.677 -12.068 1.00 67.06 150 LEU A O 1
ATOM 1252 N N . ASP A 1 151 ? -26.430 -18.898 -10.903 1.00 59.75 151 ASP A N 1
ATOM 1253 C CA . ASP A 1 151 ? -26.840 -17.900 -11.907 1.00 59.75 151 ASP A CA 1
ATOM 1254 C C . ASP A 1 151 ? -26.115 -18.082 -13.252 1.00 59.75 151 ASP A C 1
ATOM 1256 O O . ASP A 1 151 ? -26.691 -17.852 -14.313 1.00 59.75 151 ASP A O 1
ATOM 1260 N N . THR A 1 152 ? -24.865 -18.559 -13.242 1.00 58.94 152 THR A N 1
ATOM 1261 C CA . THR A 1 152 ? -24.126 -18.861 -14.482 1.00 58.94 152 THR A CA 1
ATOM 1262 C C . THR A 1 152 ? -24.548 -20.163 -15.164 1.00 58.94 152 THR A C 1
ATOM 1264 O O . THR A 1 152 ? -24.201 -20.371 -16.324 1.00 58.94 152 THR A O 1
ATOM 1267 N N . CYS A 1 153 ? -25.293 -21.036 -14.481 1.00 51.66 153 CYS A N 1
ATOM 1268 C CA . CYS A 1 153 ? -25.773 -22.299 -15.047 1.00 51.66 153 CYS A CA 1
ATOM 1269 C C . CYS A 1 153 ? -27.153 -22.184 -15.718 1.00 51.66 153 CYS A C 1
ATOM 1271 O O . CYS A 1 153 ? -27.553 -23.121 -16.397 1.00 51.66 153 CYS A O 1
ATOM 1273 N N . LEU A 1 154 ? -27.863 -21.057 -15.580 1.00 49.31 154 LEU A N 1
ATOM 1274 C CA . LEU A 1 154 ? -29.192 -20.849 -16.181 1.00 49.31 154 LEU A CA 1
ATOM 1275 C C . LEU A 1 154 ? -29.162 -20.163 -17.560 1.00 49.31 154 LEU A C 1
ATOM 1277 O O . LEU A 1 154 ? -30.204 -19.755 -18.066 1.00 49.31 154 LEU A O 1
ATOM 1281 N N . VAL A 1 155 ? -27.988 -20.046 -18.191 1.00 52.16 155 VAL A N 1
ATOM 1282 C CA . VAL A 1 155 ? -27.832 -19.440 -19.528 1.00 52.16 155 VAL A CA 1
ATOM 1283 C C . VAL A 1 155 ? -27.361 -20.467 -20.562 1.00 52.16 155 VAL A C 1
ATOM 1285 O O . VAL A 1 155 ? -26.484 -20.177 -21.360 1.00 52.16 155 VAL A O 1
ATOM 1288 N N . PHE A 1 156 ? -27.909 -21.681 -20.538 1.00 49.34 156 PHE A N 1
ATOM 1289 C CA . PHE A 1 156 ? -27.835 -22.636 -21.651 1.00 49.34 156 PHE A CA 1
ATOM 1290 C C . PHE A 1 156 ? -29.047 -23.564 -21.582 1.00 49.34 156 PHE A C 1
ATOM 1292 O O . PHE A 1 156 ? -28.925 -24.670 -21.086 1.00 49.34 156 PHE A O 1
ATOM 1299 N N . ASP A 1 157 ? -30.212 -23.070 -22.002 1.00 46.78 157 ASP A N 1
ATOM 1300 C CA . ASP A 1 157 ? -31.281 -23.867 -22.624 1.00 46.78 157 ASP A CA 1
ATOM 1301 C C . ASP A 1 157 ? -32.371 -22.906 -23.131 1.00 46.78 157 ASP A C 1
ATOM 1303 O O . ASP A 1 157 ? -33.344 -22.596 -22.440 1.00 46.78 157 ASP A O 1
ATOM 1307 N N . ASN A 1 158 ? -32.141 -22.359 -24.329 1.00 41.06 158 ASN A N 1
ATOM 1308 C CA . ASN A 1 158 ? -33.172 -22.020 -25.319 1.00 41.06 158 ASN A CA 1
ATOM 1309 C C . ASN A 1 158 ? -32.522 -21.734 -26.674 1.00 41.06 158 ASN A C 1
ATOM 1311 O O . ASN A 1 158 ? -31.628 -20.858 -26.719 1.00 41.06 158 ASN A O 1
#

Sequence (158 aa):
MLSEQKIIRLCNTCHLCHKQYSSLYSLRRHYQSIHNVEFKNRKQIGRRTNTNRYIYVEDPSFPGVSVHHACTGCSYHTRNLENLEKHILKEHEPYELEDQDEDDYSEDKKKESGRRKVRILSARHSRISAREESAEDLANEAMRIIIKKLDTCLVFDN